Protein AF-A0A915LZB9-F1 (afdb_monomer_lite)

pLDDT: mean 80.66, std 12.96, range [41.62, 96.0]

Secondary structure (DSSP, 8-state):
-HHHHHHHHHHHHHHHHHHHHHHHHHHT-S-TT--EEETTEEEEEEP-SSS-SSEEEETTT--EEEGGGGGG--SPPHHHHHTSTT-----SPPPPPPGGGGTTB-TTT--B--SSS-GGG--EE-TTT--EE-TTT-----

Radius of gyration: 20.96 Å; chains: 1; bounding box: 44×41×62 Å

Organism: Meloidogyne javanica (NCBI:txid6303)

InterPro domains:
  IPR046349 C1-like domain superfamily [SSF57889] (35-78)
  IPR051366 Differentially Expressed in FDCP 8 Homolog [PTHR12326] (58-140)

Foldseek 3Di:
DVVVVVVVVVVVVVVVVVVVVVVVCQLVPPPVPDQDADLNFGWDWRPDPDPQHTWTAGSQQRDIDGPVCRNVFPDHRPNVLCPDPPDDQQPAFDDADDCVVLVCAAPTNRDHADCDPPQQRHWDADRRPNGTHGCVVDVPPD

Structure (mmCIF, N/CA/C/O backbone):
data_AF-A0A915LZB9-F1
#
_entry.id   AF-A0A915LZB9-F1
#
loop_
_atom_site.group_PDB
_atom_site.id
_atom_site.type_symbol
_atom_site.label_atom_id
_atom_site.label_alt_id
_atom_site.label_comp_id
_atom_site.label_asym_id
_atom_site.label_entity_id
_atom_site.label_seq_id
_atom_site.pdbx_PDB_ins_code
_atom_site.Cartn_x
_atom_site.Cartn_y
_atom_site.Cartn_z
_atom_site.occupancy
_atom_site.B_iso_or_equiv
_atom_site.auth_seq_id
_atom_site.auth_comp_id
_atom_site.auth_asym_id
_atom_site.auth_atom_id
_atom_site.pdbx_PDB_model_num
ATOM 1 N N . MET A 1 1 ? -13.477 22.339 46.405 1.00 58.28 1 MET A N 1
ATOM 2 C CA . MET A 1 1 ? -12.585 21.802 45.354 1.00 58.28 1 MET A CA 1
ATOM 3 C C . MET A 1 1 ? -13.035 20.407 44.913 1.00 58.28 1 MET A C 1
ATOM 5 O O . MET A 1 1 ? -13.318 20.239 43.734 1.00 58.28 1 MET A O 1
ATOM 9 N N . GLU A 1 2 ? -13.253 19.466 45.841 1.00 69.06 2 GLU A N 1
ATOM 10 C CA . GLU A 1 2 ? -13.642 18.065 45.554 1.00 69.06 2 GLU A CA 1
ATOM 11 C C . GLU A 1 2 ? -14.916 17.878 44.703 1.00 69.06 2 GLU A C 1
ATOM 13 O O . GLU A 1 2 ? -14.909 17.147 43.716 1.00 69.06 2 GLU A O 1
ATOM 18 N N . LYS A 1 3 ? -16.008 18.596 45.018 1.00 73.69 3 LYS A N 1
ATOM 19 C CA . LYS A 1 3 ? -17.279 18.494 44.267 1.00 73.69 3 LYS A CA 1
ATOM 20 C C . LYS A 1 3 ? -17.148 18.903 42.794 1.00 73.69 3 LYS A C 1
ATOM 22 O O . LYS A 1 3 ? -17.746 18.271 41.932 1.00 73.69 3 LYS A O 1
ATOM 27 N N . ARG A 1 4 ? -16.337 19.929 42.506 1.00 80.75 4 ARG A N 1
ATOM 28 C CA . ARG A 1 4 ? -16.092 20.418 41.139 1.00 80.75 4 ARG A CA 1
ATOM 29 C C . ARG A 1 4 ? -15.269 19.408 40.334 1.00 80.75 4 ARG A C 1
ATOM 31 O O . ARG A 1 4 ? -15.579 19.152 39.179 1.00 80.75 4 ARG A O 1
ATOM 38 N N . ARG A 1 5 ? -14.274 18.781 40.969 1.00 82.62 5 ARG A N 1
ATOM 39 C CA . ARG A 1 5 ? -13.464 17.711 40.368 1.00 82.62 5 ARG A CA 1
ATOM 40 C C . ARG A 1 5 ? -14.314 16.488 40.007 1.00 82.62 5 ARG A C 1
ATOM 42 O O . ARG A 1 5 ? -14.186 15.976 38.903 1.00 82.62 5 AR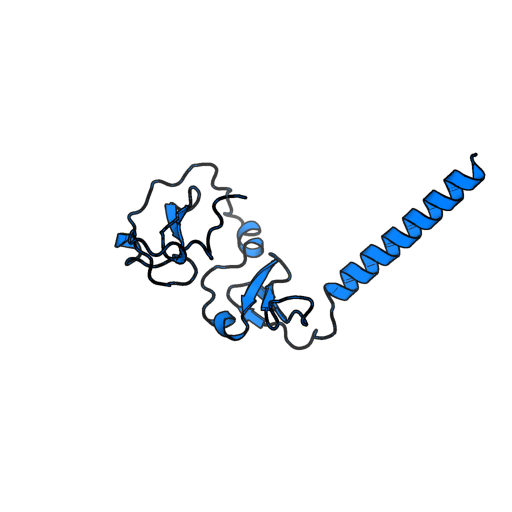G A O 1
ATOM 49 N N . SER A 1 6 ? -15.209 16.069 40.903 1.00 86.56 6 SER A N 1
ATOM 50 C CA . SER A 1 6 ? -16.113 14.935 40.664 1.00 86.56 6 SER A CA 1
ATOM 51 C C . SER A 1 6 ? -17.092 15.193 39.505 1.00 86.56 6 SER A C 1
ATOM 53 O O . SER A 1 6 ? -17.249 14.346 38.631 1.00 86.56 6 SER A O 1
ATOM 55 N N . GLN A 1 7 ? -17.662 16.402 39.418 1.00 91.31 7 GLN A N 1
ATOM 56 C CA . GLN A 1 7 ? -18.541 16.794 38.305 1.00 91.31 7 GLN A CA 1
ATOM 57 C C . GLN A 1 7 ? -17.826 16.802 36.947 1.00 91.31 7 GLN A C 1
ATOM 59 O O . GLN A 1 7 ? -18.377 16.321 35.960 1.00 91.31 7 GLN A O 1
ATOM 64 N N . VAL A 1 8 ? -16.591 17.312 36.893 1.00 90.75 8 VAL A N 1
ATOM 65 C CA . VAL A 1 8 ? -15.798 17.325 35.653 1.00 90.75 8 VAL A CA 1
ATOM 66 C C . VAL A 1 8 ? -15.436 15.905 35.217 1.00 90.75 8 VAL A C 1
ATOM 68 O O . VAL A 1 8 ? -15.538 15.594 34.035 1.00 90.75 8 VAL A O 1
ATOM 71 N N . LEU A 1 9 ? -15.065 15.026 36.154 1.00 93.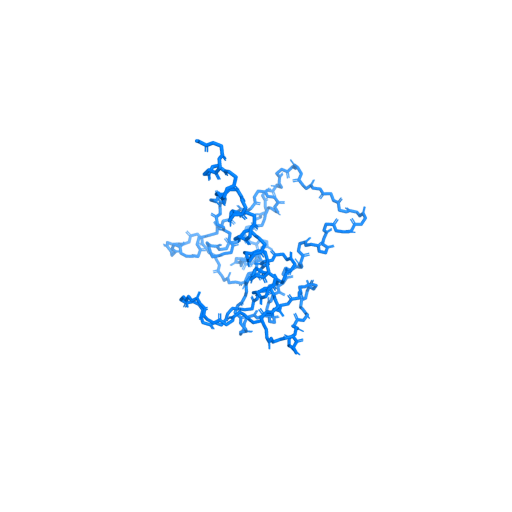62 9 LEU A N 1
ATOM 72 C CA . LEU A 1 9 ? -14.763 13.625 35.843 1.00 93.62 9 LEU A CA 1
ATOM 73 C C . LEU A 1 9 ? -15.990 12.878 35.312 1.00 93.62 9 LEU A C 1
ATOM 75 O O . LEU A 1 9 ? -15.870 12.160 34.324 1.00 93.62 9 LEU A O 1
ATOM 79 N N . ALA A 1 10 ? -17.165 13.088 35.910 1.00 92.75 10 ALA A N 1
ATOM 80 C CA . ALA A 1 10 ? -18.410 12.500 35.422 1.00 92.75 10 ALA A CA 1
ATOM 81 C C . ALA A 1 10 ? -18.726 12.953 33.988 1.00 92.75 10 ALA A C 1
ATOM 83 O O . ALA A 1 10 ? -18.992 12.116 33.127 1.00 92.75 10 ALA A O 1
ATOM 84 N N . LYS A 1 11 ? -18.601 14.259 33.704 1.00 93.38 11 LYS A N 1
ATOM 85 C CA . LYS A 1 11 ? -18.846 14.795 32.357 1.00 93.38 11 LYS A CA 1
ATOM 86 C C . LYS A 1 11 ? -17.820 14.307 31.332 1.00 93.38 11 LYS A C 1
ATOM 88 O O . LYS A 1 11 ? -18.160 14.102 30.174 1.00 93.38 11 LYS A O 1
ATOM 93 N N . LEU A 1 12 ? -16.574 14.088 31.752 1.00 94.81 12 LEU A N 1
ATOM 94 C CA . LEU A 1 12 ? -15.519 13.548 30.894 1.00 94.81 12 LEU A CA 1
ATOM 95 C C . LEU A 1 12 ? -15.792 12.084 30.527 1.00 94.81 12 LEU A C 1
ATOM 97 O O . LEU A 1 12 ? -15.606 11.712 29.375 1.00 94.81 12 LEU A O 1
ATOM 101 N N . VAL A 1 13 ? -16.267 11.269 31.475 1.00 96.00 13 VAL A N 1
ATOM 102 C CA . VAL A 1 13 ? -16.674 9.878 31.207 1.00 96.00 13 VAL A CA 1
ATOM 103 C C . VAL A 1 13 ? -17.874 9.826 30.261 1.00 96.00 13 VAL A C 1
ATOM 105 O O . VAL A 1 13 ? -17.842 9.065 29.300 1.00 96.00 13 VAL A O 1
ATOM 108 N N . GLU A 1 14 ? -18.887 10.664 30.490 1.00 95.12 14 GLU A N 1
ATOM 109 C CA . GLU A 1 14 ? -20.065 10.791 29.620 1.00 95.12 14 GLU A CA 1
ATOM 110 C C . GLU A 1 14 ? -19.664 11.158 28.184 1.00 95.12 14 GLU A C 1
ATOM 112 O O . GLU A 1 14 ? -19.968 10.417 27.254 1.00 95.12 14 GLU A O 1
ATOM 117 N N . LEU A 1 15 ? -18.874 12.223 28.010 1.00 92.00 15 LEU A N 1
ATOM 118 C CA . LEU A 1 15 ? -18.374 12.643 26.697 1.00 92.00 15 LEU A CA 1
ATOM 119 C C . LEU A 1 15 ? -17.519 11.563 26.025 1.00 92.00 15 LEU A C 1
ATOM 121 O O . LEU A 1 15 ? -17.519 11.448 24.804 1.00 92.00 15 LEU A O 1
ATOM 125 N N . LYS A 1 16 ? -16.779 10.762 26.799 1.00 92.25 16 LYS A N 1
ATOM 126 C CA . LYS A 1 16 ? -15.968 9.667 26.255 1.00 92.25 16 LYS A CA 1
ATOM 127 C C . LYS A 1 16 ? -16.844 8.525 25.737 1.00 92.25 16 LYS A C 1
ATOM 129 O O . LYS A 1 16 ? -16.549 7.987 24.680 1.00 92.25 16 LYS A O 1
ATOM 134 N N . LEU A 1 17 ? -17.928 8.195 26.440 1.00 90.38 17 LEU A N 1
ATOM 135 C CA . LEU A 1 17 ? -18.924 7.217 25.988 1.00 90.38 17 LEU A CA 1
ATOM 136 C C . LEU A 1 17 ? -19.673 7.712 24.739 1.00 90.38 17 LEU A C 1
ATOM 138 O O . LEU A 1 17 ? -19.835 6.961 23.780 1.00 90.38 17 LEU A O 1
ATOM 142 N N . GLU A 1 18 ? -20.068 8.985 24.704 1.00 90.06 18 GLU A N 1
ATOM 143 C CA . GLU A 1 18 ? -20.660 9.616 23.513 1.00 90.06 18 GLU A CA 1
ATOM 144 C C . GLU A 1 18 ? -19.694 9.593 22.318 1.00 90.06 18 GLU A C 1
ATOM 146 O O . GLU A 1 18 ? -20.093 9.345 21.182 1.00 90.06 18 GLU A O 1
ATOM 151 N N . LEU A 1 19 ? -18.398 9.798 22.560 1.00 82.00 19 LEU A N 1
ATOM 152 C CA . LEU A 1 19 ? -17.386 9.771 21.509 1.00 82.00 19 LEU A CA 1
ATOM 153 C C . LEU A 1 19 ? -17.161 8.354 20.963 1.00 82.00 19 LEU A C 1
ATOM 155 O O . LEU A 1 19 ? -17.053 8.200 19.749 1.00 82.00 19 LEU A O 1
ATOM 159 N N . GLU A 1 20 ? -17.140 7.325 21.817 1.00 77.81 20 GLU A N 1
ATOM 160 C CA . GLU A 1 20 ? -17.063 5.925 21.371 1.00 77.81 20 GLU A CA 1
ATOM 161 C C . GLU A 1 20 ? -18.323 5.507 20.594 1.00 77.81 20 GLU A C 1
ATOM 163 O O . GLU A 1 20 ? -18.206 4.962 19.501 1.00 77.81 20 GLU A O 1
ATOM 168 N N . THR A 1 21 ? -19.526 5.856 21.063 1.00 78.00 21 THR A N 1
ATOM 169 C CA . THR A 1 21 ? -20.782 5.541 20.346 1.00 78.00 21 THR A CA 1
ATOM 170 C C . THR A 1 21 ? -20.888 6.255 18.997 1.00 78.00 21 THR A C 1
ATOM 172 O O . THR A 1 21 ? -21.296 5.653 18.001 1.00 78.00 21 THR A O 1
ATOM 175 N N . HIS A 1 22 ? -20.467 7.521 18.906 1.00 71.81 22 HIS A N 1
ATOM 176 C CA . HIS A 1 22 ? -20.377 8.222 17.625 1.00 71.81 22 HIS A CA 1
ATOM 177 C C . HIS A 1 22 ? -19.293 7.639 16.718 1.00 71.81 22 HIS A C 1
ATOM 179 O O . HIS A 1 22 ? -19.488 7.587 15.505 1.00 71.81 22 HIS A O 1
ATOM 185 N N . ARG A 1 23 ? -18.168 7.178 17.270 1.00 67.69 23 ARG A N 1
ATOM 186 C CA . ARG A 1 23 ? -17.112 6.505 16.507 1.00 67.69 23 ARG A CA 1
ATOM 187 C C . ARG A 1 23 ? -17.601 5.176 15.936 1.00 67.69 23 ARG A C 1
ATOM 189 O O . ARG A 1 23 ? -17.378 4.925 14.757 1.00 67.69 23 ARG A O 1
ATOM 196 N N . GLU A 1 24 ? -18.314 4.379 16.725 1.00 61.47 24 GLU A N 1
ATOM 197 C CA . GLU A 1 24 ? -18.987 3.156 16.274 1.00 61.47 24 GLU A CA 1
ATOM 198 C C . GLU A 1 24 ? -20.042 3.467 15.204 1.00 61.47 24 GLU A C 1
ATOM 200 O O . GLU A 1 24 ? -20.051 2.839 14.152 1.00 61.47 24 GLU A O 1
ATOM 205 N N . SER A 1 25 ? -20.847 4.515 15.390 1.00 58.81 25 SER A N 1
ATOM 206 C CA . SER A 1 25 ? -21.848 4.956 14.403 1.00 58.81 25 SER A CA 1
ATOM 207 C C . SER A 1 25 ? -21.231 5.492 13.102 1.00 58.81 25 SER A C 1
ATOM 209 O O . SER A 1 25 ? -21.855 5.424 12.052 1.00 58.81 25 SER A O 1
ATOM 211 N N . LEU A 1 26 ? -20.005 6.025 13.137 1.00 54.66 26 LEU A N 1
ATOM 212 C CA . LEU A 1 26 ? -19.254 6.434 11.941 1.00 54.66 26 LEU A CA 1
ATOM 213 C C . LEU A 1 26 ? -18.604 5.246 11.220 1.00 54.66 26 LEU A C 1
ATOM 215 O O . LEU A 1 26 ? -18.403 5.308 10.009 1.00 54.66 26 LEU A O 1
ATOM 219 N N . ILE A 1 27 ? -18.269 4.178 11.948 1.00 53.91 27 ILE A N 1
ATOM 220 C CA . ILE A 1 27 ? -17.854 2.895 11.362 1.00 53.91 27 ILE A CA 1
ATOM 221 C C . ILE A 1 27 ? -19.070 2.205 10.720 1.00 53.91 27 ILE A C 1
ATOM 223 O O . ILE A 1 27 ? -18.945 1.599 9.661 1.00 53.91 27 ILE A O 1
ATOM 227 N N . ILE A 1 28 ? -20.249 2.363 11.325 1.00 50.62 28 ILE A N 1
ATOM 228 C CA . ILE A 1 28 ? -21.542 1.825 10.884 1.00 50.62 28 ILE A CA 1
ATOM 229 C C . ILE A 1 28 ? -22.386 2.952 10.259 1.00 50.62 28 ILE A C 1
ATOM 231 O O . ILE A 1 28 ? -23.567 3.118 10.556 1.00 50.62 28 ILE A O 1
ATOM 235 N N . GLY A 1 29 ? -21.777 3.797 9.426 1.00 46.84 29 GLY A N 1
ATOM 236 C CA . GLY A 1 29 ? -22.525 4.814 8.693 1.00 46.84 29 GLY A CA 1
ATOM 237 C C . GLY A 1 29 ? -23.438 4.151 7.662 1.00 46.84 29 GLY A C 1
ATOM 238 O O . GLY A 1 29 ? -22.944 3.807 6.602 1.00 46.84 29 GLY A O 1
ATOM 239 N N . ASP A 1 30 ? -24.710 3.943 8.021 1.00 44.12 30 ASP A N 1
ATOM 240 C CA . ASP A 1 30 ? -25.970 3.848 7.240 1.00 44.12 30 ASP A CA 1
ATOM 241 C C . ASP A 1 30 ? -26.020 3.116 5.871 1.00 44.12 30 ASP A C 1
ATOM 243 O O . ASP A 1 30 ? -27.065 3.079 5.234 1.00 44.12 30 ASP A O 1
ATOM 247 N N . ASP A 1 31 ? -24.942 2.479 5.412 1.00 49.62 31 ASP A N 1
ATOM 248 C CA . ASP A 1 31 ? -24.839 1.843 4.089 1.00 49.62 31 ASP A CA 1
ATOM 249 C C . ASP A 1 31 ? -24.315 0.401 4.203 1.00 49.62 31 ASP A C 1
ATOM 251 O O . ASP A 1 31 ? -23.553 -0.114 3.382 1.00 49.62 31 ASP A O 1
ATOM 255 N N . THR A 1 32 ? -24.758 -0.288 5.261 1.00 48.72 32 THR A N 1
ATOM 256 C CA . THR A 1 32 ? -24.485 -1.716 5.525 1.00 48.72 32 THR A CA 1
ATOM 257 C C . THR A 1 32 ? -24.897 -2.655 4.376 1.00 48.72 32 THR A C 1
ATOM 259 O O . THR A 1 32 ? -24.590 -3.845 4.418 1.00 48.72 32 THR A O 1
ATOM 262 N N . GLY A 1 33 ? -25.546 -2.144 3.324 1.00 55.03 33 GLY A N 1
ATOM 263 C CA . GLY A 1 33 ? -25.961 -2.908 2.153 1.00 55.03 33 GLY A CA 1
ATOM 264 C C . GLY A 1 33 ? -24.879 -3.167 1.097 1.00 55.03 33 GLY A C 1
ATOM 265 O O . GLY A 1 33 ? -25.066 -4.088 0.305 1.00 55.03 33 GLY A O 1
ATOM 266 N N . ASN A 1 34 ? -23.766 -2.420 1.046 1.00 71.88 34 ASN A N 1
ATOM 267 C CA . ASN A 1 34 ? -22.853 -2.487 -0.112 1.00 71.88 34 ASN A CA 1
ATOM 268 C C . ASN A 1 34 ? -21.368 -2.676 0.246 1.00 71.88 34 ASN A C 1
ATOM 270 O O . ASN A 1 34 ? -20.494 -1.961 -0.239 1.00 71.88 34 ASN A O 1
ATOM 274 N N . ILE A 1 35 ? -21.066 -3.665 1.096 1.00 84.69 35 ILE A N 1
ATOM 275 C CA . ILE A 1 35 ? -19.676 -4.054 1.385 1.00 84.69 35 ILE A CA 1
ATOM 276 C C . ILE A 1 35 ? -19.062 -4.712 0.142 1.00 84.69 35 ILE A C 1
ATOM 278 O O . ILE A 1 35 ? -19.423 -5.834 -0.226 1.00 84.69 35 ILE A O 1
ATOM 282 N N . LYS A 1 36 ? -18.077 -4.054 -0.477 1.00 87.50 36 LYS A N 1
ATOM 283 C CA . LYS A 1 36 ? -17.321 -4.618 -1.606 1.00 87.50 36 LYS A CA 1
ATOM 284 C C . LYS A 1 36 ? -16.128 -5.418 -1.093 1.00 87.50 36 LYS A C 1
ATOM 286 O O . LYS A 1 36 ? -15.236 -4.885 -0.430 1.00 87.50 36 LYS A O 1
ATOM 291 N N . ARG A 1 37 ? -16.088 -6.710 -1.429 1.00 90.12 37 ARG A N 1
ATOM 292 C CA . ARG A 1 37 ? -14.996 -7.621 -1.053 1.00 90.12 37 ARG A CA 1
ATOM 293 C C . ARG A 1 37 ? -13.999 -7.796 -2.188 1.00 90.12 37 ARG A C 1
ATOM 295 O O . ARG A 1 37 ? -14.264 -8.533 -3.133 1.00 90.12 37 ARG A O 1
ATOM 302 N N . ILE A 1 38 ? -12.836 -7.157 -2.083 1.00 87.88 38 ILE A N 1
ATOM 303 C CA . ILE A 1 38 ? -11.784 -7.203 -3.112 1.00 87.88 38 ILE A CA 1
ATOM 304 C C . ILE A 1 38 ? -10.437 -7.480 -2.447 1.00 87.88 38 ILE A C 1
ATOM 306 O O . ILE A 1 38 ? -10.056 -6.790 -1.510 1.00 87.88 38 ILE A O 1
ATOM 310 N N . LYS A 1 39 ? -9.708 -8.509 -2.910 1.00 86.62 39 LYS A N 1
ATOM 311 C CA . LYS A 1 39 ? -8.387 -8.916 -2.372 1.00 86.62 39 LYS A CA 1
ATOM 312 C C . LYS A 1 39 ? -8.348 -8.983 -0.829 1.00 86.62 39 LYS A C 1
ATOM 314 O O . LYS A 1 39 ? -7.381 -8.547 -0.204 1.00 86.62 39 LYS A O 1
ATOM 319 N N . TYR A 1 40 ? -9.397 -9.554 -0.230 1.00 90.88 40 TYR A N 1
ATOM 320 C CA . TYR A 1 40 ? -9.589 -9.700 1.224 1.00 90.88 40 TYR A CA 1
ATOM 321 C C . TYR A 1 40 ? -9.823 -8.395 2.002 1.00 90.88 40 TYR A C 1
ATOM 323 O O . TYR A 1 40 ? -9.843 -8.411 3.228 1.00 90.88 40 TYR A O 1
ATOM 331 N N . HIS A 1 41 ? -10.012 -7.271 1.314 1.00 90.25 41 HIS A N 1
ATOM 332 C CA . HIS A 1 41 ? -10.516 -6.044 1.922 1.00 90.25 41 HIS A CA 1
ATOM 333 C C . HIS A 1 41 ? -12.038 -6.066 1.983 1.00 90.25 41 HIS A C 1
ATOM 335 O O . HIS A 1 41 ? 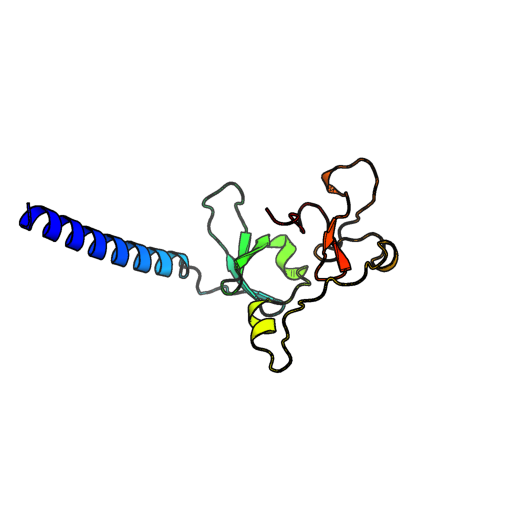-12.685 -6.629 1.100 1.00 90.25 41 HIS A O 1
ATOM 341 N N . GLU A 1 42 ? -12.589 -5.398 2.990 1.00 91.31 42 GLU A N 1
ATOM 342 C CA . GLU A 1 42 ? -14.018 -5.115 3.118 1.00 91.31 42 GLU A CA 1
ATOM 343 C C . GLU A 1 42 ? -14.209 -3.603 3.005 1.00 91.31 42 GLU A C 1
ATOM 345 O O . GLU A 1 42 ? -14.016 -2.869 3.976 1.00 91.31 42 GLU A O 1
ATOM 350 N N . PHE A 1 43 ? -14.477 -3.139 1.783 1.00 89.75 43 PHE A N 1
ATOM 351 C CA . PHE A 1 43 ? -14.614 -1.722 1.467 1.00 89.75 43 PHE A CA 1
ATOM 352 C C . PHE A 1 43 ? -16.030 -1.225 1.731 1.00 89.75 43 PHE A C 1
ATOM 354 O O . PHE A 1 43 ? -17.002 -1.893 1.373 1.00 89.75 43 PHE A O 1
ATOM 361 N N . VAL A 1 44 ? -16.106 -0.036 2.323 1.00 88.12 44 VAL A N 1
ATOM 362 C CA . VAL A 1 44 ? -17.337 0.732 2.494 1.00 88.12 44 VAL A CA 1
ATOM 363 C C . VAL A 1 44 ? -17.123 2.146 1.971 1.00 88.12 44 VAL A C 1
ATOM 365 O O . VAL A 1 44 ? -16.078 2.768 2.211 1.00 88.12 44 VAL A O 1
ATOM 368 N N . MET A 1 45 ? -18.140 2.660 1.287 1.00 83.69 45 MET A N 1
ATOM 369 C CA . MET A 1 45 ? -18.144 4.000 0.729 1.00 83.69 45 MET A CA 1
ATOM 370 C C . MET A 1 45 ? -18.213 5.027 1.861 1.00 83.69 45 MET A C 1
ATOM 372 O O . MET A 1 45 ? -19.170 5.058 2.634 1.00 83.69 45 MET A O 1
ATOM 376 N N . GLN A 1 46 ? -17.210 5.901 1.971 1.00 74.62 46 GLN A N 1
ATOM 377 C CA . GLN A 1 46 ? -17.284 7.011 2.920 1.00 74.62 46 GLN A CA 1
ATOM 378 C C . GLN A 1 46 ? -17.990 8.210 2.285 1.00 74.62 46 GLN A C 1
ATOM 380 O O . GLN A 1 46 ? -17.485 8.817 1.340 1.00 74.62 46 GLN A O 1
ATOM 385 N N . SER A 1 47 ? -19.148 8.573 2.848 1.00 60.72 47 SER A N 1
ATOM 386 C CA . SER A 1 47 ? -19.870 9.801 2.502 1.00 60.72 47 SER A CA 1
ATOM 387 C C . SER A 1 47 ? -19.013 11.044 2.782 1.00 60.72 47 SER A C 1
ATOM 389 O O . SER A 1 47 ? -18.309 11.139 3.792 1.00 60.72 47 SER A O 1
ATOM 391 N N . ALA A 1 48 ? -19.060 11.991 1.846 1.00 56.44 48 ALA A N 1
ATOM 392 C CA . ALA A 1 48 ? -18.154 13.121 1.714 1.00 56.44 48 ALA A CA 1
ATOM 393 C C . ALA A 1 48 ? -18.102 14.030 2.959 1.00 56.44 48 ALA A C 1
ATOM 395 O O . ALA A 1 48 ? -18.900 14.950 3.129 1.00 56.44 48 ALA A O 1
ATOM 396 N N . ARG A 1 49 ? -17.078 13.846 3.797 1.00 49.00 49 ARG A N 1
ATOM 397 C CA . ARG A 1 49 ? -16.559 14.899 4.683 1.00 49.00 49 ARG A CA 1
ATOM 398 C C . ARG A 1 49 ? -15.113 15.201 4.288 1.00 49.00 49 ARG A C 1
ATOM 400 O O . ARG A 1 49 ? -14.178 14.719 4.917 1.00 49.00 49 ARG A O 1
ATOM 407 N N . GLY A 1 50 ? -14.930 15.961 3.205 1.00 53.88 50 GLY A N 1
ATOM 408 C CA . GLY A 1 50 ? -13.616 16.422 2.735 1.00 53.88 50 GLY A CA 1
ATOM 409 C C . GLY A 1 50 ? -13.489 16.535 1.212 1.00 53.88 50 GLY A C 1
ATOM 410 O O . GLY A 1 50 ? -14.441 16.300 0.475 1.00 53.88 50 GLY A O 1
ATOM 411 N N . THR A 1 51 ? -12.289 16.885 0.741 1.00 51.59 51 THR A N 1
ATOM 412 C CA . THR A 1 51 ? -11.957 17.147 -0.676 1.00 51.59 51 THR A CA 1
ATOM 413 C C . THR A 1 51 ? -12.053 15.912 -1.587 1.00 51.59 51 THR A C 1
ATOM 415 O O . THR A 1 51 ? -12.088 16.055 -2.804 1.00 51.59 51 THR A O 1
ATOM 418 N N . ASN A 1 52 ? -12.112 14.702 -1.019 1.00 53.56 52 ASN A N 1
ATOM 419 C CA . ASN A 1 52 ? -12.248 13.449 -1.763 1.00 53.56 52 ASN A CA 1
ATOM 420 C C . ASN A 1 52 ? -13.657 12.883 -1.595 1.00 53.56 52 ASN A C 1
ATOM 422 O O . ASN A 1 52 ? -13.976 12.243 -0.598 1.00 53.56 52 ASN A O 1
ATOM 426 N N . VAL A 1 53 ? -14.492 13.151 -2.594 1.00 56.56 53 VAL A N 1
ATOM 427 C CA . VAL A 1 53 ? -15.949 12.987 -2.526 1.00 56.56 53 VAL A CA 1
ATOM 428 C C . VAL A 1 53 ? -16.400 11.515 -2.644 1.00 56.56 53 VAL A C 1
ATOM 430 O O . VAL A 1 53 ? -17.533 11.214 -2.29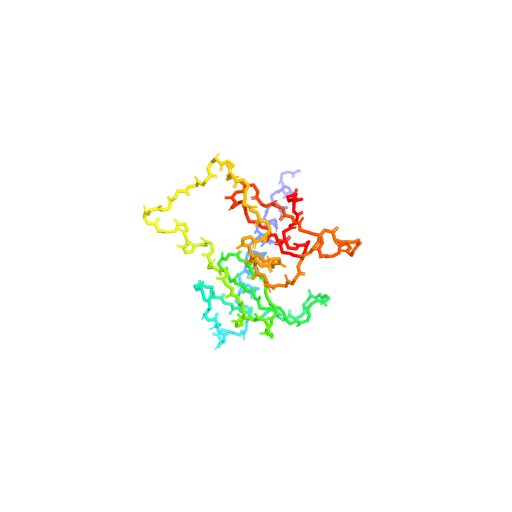9 1.00 56.56 53 VAL A O 1
ATOM 433 N N . TYR A 1 54 ? -15.531 10.582 -3.066 1.00 59.84 54 TYR A N 1
ATOM 434 C CA . TYR A 1 54 ? -15.912 9.185 -3.362 1.00 59.84 54 TYR A CA 1
ATOM 435 C C . TYR A 1 54 ? -14.770 8.182 -3.103 1.00 59.84 54 TYR A C 1
ATOM 437 O O . TYR A 1 54 ? -14.236 7.568 -4.035 1.00 59.84 54 TYR A O 1
ATOM 445 N N . CYS A 1 55 ? -14.340 8.054 -1.845 1.00 77.06 55 CYS A N 1
ATOM 446 C CA . CYS A 1 55 ? -13.342 7.060 -1.446 1.00 77.06 55 CYS A CA 1
ATOM 447 C C . CYS A 1 55 ? -13.990 5.883 -0.712 1.00 77.06 55 CYS A C 1
ATOM 449 O O . CYS A 1 55 ? -14.605 6.049 0.339 1.00 77.06 55 CYS A O 1
ATOM 451 N N . GLU A 1 56 ? -13.758 4.697 -1.253 1.00 84.62 56 GLU A N 1
ATOM 452 C CA . GLU A 1 56 ? -13.986 3.405 -0.626 1.00 84.62 56 GLU A CA 1
ATOM 453 C C . GLU A 1 56 ? -12.865 3.155 0.387 1.00 84.62 56 GLU A C 1
ATOM 455 O O . GLU A 1 56 ? -11.677 3.341 0.090 1.00 84.62 56 GLU A O 1
ATOM 460 N N . VAL A 1 57 ? -13.228 2.762 1.606 1.00 87.38 57 VAL A N 1
ATOM 461 C CA . VAL A 1 57 ? -12.271 2.534 2.693 1.00 87.38 57 VAL A CA 1
ATOM 462 C C . VAL A 1 57 ? -12.447 1.135 3.250 1.00 87.38 57 VAL A C 1
ATOM 464 O O . VAL A 1 57 ? -13.545 0.743 3.629 1.00 87.38 57 VAL A O 1
ATOM 467 N N . CYS A 1 58 ? -11.351 0.380 3.310 1.00 89.12 58 CYS A N 1
ATOM 468 C CA . CYS A 1 58 ? -11.335 -0.922 3.958 1.00 89.12 58 CYS A CA 1
ATOM 469 C C . CYS A 1 58 ? -11.512 -0.745 5.469 1.00 89.12 58 CYS A C 1
ATOM 471 O O . CYS A 1 58 ? -10.680 -0.099 6.112 1.00 89.12 58 CYS A O 1
ATOM 473 N N . LEU A 1 59 ? -12.554 -1.350 6.044 1.00 87.44 59 LEU A N 1
ATOM 474 C CA . LEU A 1 59 ? -12.868 -1.231 7.474 1.00 87.44 59 LEU A CA 1
ATOM 475 C C . LEU A 1 59 ? -11.804 -1.855 8.385 1.00 87.44 59 LEU A C 1
ATOM 477 O O . LEU A 1 59 ? -11.667 -1.458 9.539 1.00 87.44 59 LEU A O 1
ATOM 481 N N . ILE A 1 60 ? -11.042 -2.821 7.870 1.00 87.56 60 ILE A N 1
ATOM 482 C CA . ILE A 1 60 ? -10.116 -3.614 8.682 1.00 87.56 60 ILE A CA 1
ATOM 483 C C . ILE A 1 60 ? -8.717 -2.987 8.717 1.00 87.56 60 ILE A C 1
ATOM 485 O O . ILE A 1 60 ? -8.114 -2.887 9.781 1.00 87.56 60 ILE A O 1
ATOM 489 N N . CYS A 1 61 ? -8.178 -2.570 7.564 1.00 85.88 61 CYS A N 1
ATOM 490 C CA . CYS A 1 61 ? -6.811 -2.035 7.472 1.00 85.88 61 CYS A CA 1
ATOM 491 C C . CYS A 1 61 ? -6.739 -0.548 7.092 1.00 85.88 61 CYS A C 1
ATOM 493 O O . CYS A 1 61 ? -5.642 -0.021 6.917 1.00 85.88 61 CYS A O 1
ATOM 495 N N . GLY A 1 62 ? -7.880 0.124 6.903 1.00 84.81 62 GLY A N 1
ATOM 496 C CA . GLY A 1 62 ? -7.949 1.554 6.584 1.00 84.81 62 GLY A CA 1
ATOM 497 C C . GLY A 1 62 ? -7.452 1.935 5.186 1.00 84.81 62 GLY A C 1
ATOM 498 O O . GLY A 1 62 ? -7.279 3.121 4.905 1.00 84.81 62 GLY A O 1
ATOM 499 N N . PHE A 1 63 ? -7.203 0.958 4.308 1.00 85.19 63 PHE A N 1
ATOM 500 C CA . PHE A 1 63 ? -6.761 1.208 2.936 1.00 85.19 63 PHE A CA 1
ATOM 501 C C . PHE A 1 63 ? -7.845 1.958 2.154 1.00 85.19 63 PHE A C 1
ATOM 503 O O . PHE A 1 63 ? -9.015 1.587 2.219 1.00 85.19 63 PHE A O 1
ATOM 510 N N . ARG A 1 64 ? -7.457 3.017 1.435 1.00 85.38 64 ARG A N 1
ATOM 511 C CA . ARG A 1 64 ? -8.378 3.918 0.730 1.00 85.38 64 ARG A CA 1
ATOM 512 C C . ARG A 1 64 ? -8.180 3.810 -0.771 1.00 85.38 64 ARG A C 1
ATOM 514 O O . ARG A 1 64 ? -7.051 3.882 -1.251 1.00 85.38 64 ARG 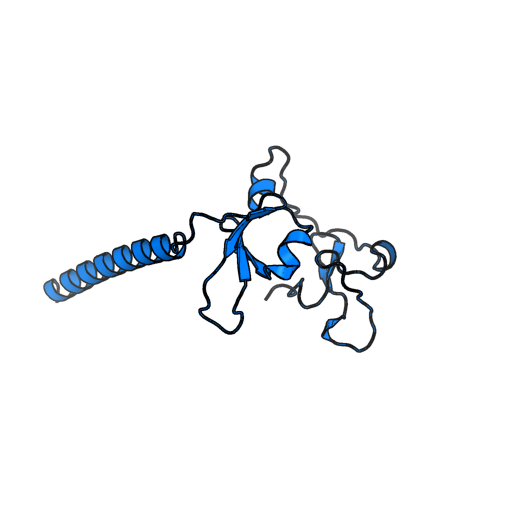A O 1
ATOM 521 N N . VAL A 1 65 ? -9.277 3.714 -1.503 1.00 83.12 65 VAL A N 1
ATOM 522 C CA . VAL A 1 65 ? -9.281 3.659 -2.964 1.00 83.12 65 VAL A CA 1
ATOM 523 C C . VAL A 1 65 ? -10.481 4.430 -3.497 1.00 83.12 65 VAL A C 1
ATOM 525 O O . VAL A 1 65 ? -11.493 4.569 -2.822 1.00 83.12 65 VAL A O 1
ATOM 528 N N . HIS A 1 66 ? -10.375 5.000 -4.692 1.00 83.25 66 HIS A N 1
ATOM 529 C CA . HIS A 1 66 ? -11.555 5.554 -5.352 1.00 83.25 66 HIS A CA 1
ATOM 530 C C . HIS A 1 66 ? -12.463 4.418 -5.812 1.00 83.25 66 HIS A C 1
ATOM 532 O O . HIS A 1 66 ? -11.958 3.392 -6.265 1.00 83.25 66 HIS A O 1
ATOM 538 N N . ASP A 1 67 ? -13.773 4.643 -5.813 1.00 82.50 67 ASP A N 1
ATOM 539 C CA . ASP A 1 67 ? -14.746 3.681 -6.346 1.00 82.50 67 ASP A CA 1
ATOM 540 C C . ASP A 1 67 ? -14.360 3.183 -7.758 1.00 82.50 67 ASP A C 1
ATOM 542 O O . ASP A 1 67 ? -14.255 1.988 -8.007 1.00 82.50 67 ASP A O 1
ATOM 546 N N . LYS A 1 68 ? -13.951 4.096 -8.652 1.00 83.69 68 LYS A N 1
ATOM 547 C CA . LYS A 1 68 ? -13.497 3.768 -10.022 1.00 83.69 68 LYS A CA 1
ATOM 548 C C . LYS A 1 68 ? -12.223 2.916 -10.110 1.00 83.69 68 LYS A C 1
ATOM 550 O O . LYS A 1 68 ? -11.937 2.359 -11.165 1.00 83.69 68 LYS A O 1
ATOM 555 N N . CYS A 1 69 ? -11.407 2.889 -9.059 1.00 84.44 69 CYS A N 1
ATOM 556 C CA . CYS A 1 69 ? -10.119 2.192 -9.042 1.00 84.44 69 CYS A CA 1
ATOM 557 C C . CYS A 1 69 ? -10.158 0.916 -8.192 1.00 84.44 69 CYS A C 1
ATOM 559 O O . CYS A 1 69 ? -9.140 0.231 -8.101 1.00 84.44 69 CYS A O 1
ATOM 561 N N . ILE A 1 70 ? -11.297 0.599 -7.568 1.00 86.31 70 ILE A N 1
ATOM 562 C CA . ILE A 1 70 ? -11.410 -0.493 -6.600 1.00 86.31 70 ILE A CA 1
ATOM 563 C C . ILE A 1 70 ? -11.070 -1.855 -7.227 1.00 86.31 70 ILE A C 1
ATOM 565 O O . ILE A 1 70 ? -10.341 -2.644 -6.630 1.00 86.31 70 ILE A O 1
ATOM 569 N N . ASP A 1 71 ? -11.469 -2.085 -8.479 1.00 87.38 71 ASP A N 1
ATOM 570 C CA . ASP A 1 71 ? -11.189 -3.330 -9.207 1.00 87.38 71 ASP A CA 1
ATOM 571 C C . ASP A 1 71 ? -9.716 -3.481 -9.619 1.00 87.38 71 ASP A C 1
ATOM 573 O O . ASP A 1 71 ? -9.258 -4.575 -9.949 1.00 87.38 71 ASP A O 1
ATOM 577 N N . GLN A 1 72 ? -8.945 -2.390 -9.592 1.00 85.81 72 GLN A N 1
ATOM 578 C CA . GLN A 1 72 ? -7.523 -2.399 -9.945 1.00 85.81 72 GLN A CA 1
ATOM 579 C C . GLN A 1 72 ? -6.620 -2.687 -8.740 1.00 85.81 72 GLN A C 1
ATOM 581 O O . GLN A 1 72 ? -5.406 -2.820 -8.909 1.00 85.81 72 GLN A O 1
ATOM 586 N N . VAL A 1 73 ? -7.187 -2.814 -7.535 1.00 86.00 73 VAL A N 1
ATOM 587 C CA . VAL A 1 73 ? -6.436 -3.095 -6.307 1.00 86.00 73 VAL A CA 1
ATOM 588 C C . VAL A 1 73 ? -5.712 -4.436 -6.428 1.00 86.00 73 VAL A C 1
ATOM 590 O O . VAL A 1 73 ? -6.324 -5.499 -6.551 1.00 86.00 73 VAL A O 1
ATOM 593 N N . GLN A 1 74 ? -4.381 -4.391 -6.364 1.00 83.44 74 GLN A N 1
ATOM 594 C CA . GLN A 1 74 ? -3.536 -5.590 -6.384 1.00 83.44 74 GLN A CA 1
ATOM 595 C C . GLN A 1 74 ? -3.175 -6.068 -4.975 1.00 83.44 74 GLN A C 1
ATOM 597 O O . GLN A 1 74 ? -3.064 -7.273 -4.733 1.00 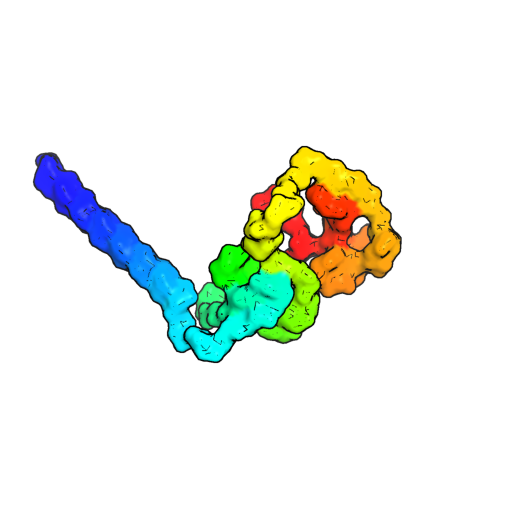83.44 74 GLN A O 1
ATOM 602 N N . ARG A 1 75 ? -3.025 -5.136 -4.031 1.00 85.44 75 ARG A N 1
ATOM 603 C CA . ARG A 1 75 ? -2.584 -5.412 -2.666 1.00 85.44 75 ARG A CA 1
ATOM 604 C C . ARG A 1 75 ? -3.656 -6.126 -1.847 1.00 85.44 75 ARG A C 1
ATOM 606 O O . ARG A 1 75 ? -4.797 -5.679 -1.760 1.00 85.44 75 ARG A O 1
ATOM 613 N N . GLN A 1 76 ? -3.260 -7.209 -1.181 1.00 89.12 76 GLN A N 1
ATOM 614 C CA . GLN A 1 76 ? -4.110 -7.914 -0.220 1.00 89.12 76 GLN A CA 1
ATOM 615 C C . GLN A 1 76 ? -4.271 -7.119 1.081 1.00 89.12 76 GLN A C 1
ATOM 617 O O . GLN A 1 76 ? -3.371 -6.372 1.472 1.00 89.12 76 GLN A O 1
ATOM 622 N N . CYS A 1 77 ? -5.393 -7.309 1.776 1.00 89.75 77 CYS A N 1
ATOM 623 C CA . CYS A 1 77 ? -5.586 -6.721 3.098 1.00 89.75 77 CYS A CA 1
ATOM 624 C C . CYS A 1 77 ? -4.486 -7.170 4.067 1.00 89.75 77 CYS A C 1
ATOM 626 O O . CYS A 1 77 ? -4.255 -8.365 4.264 1.00 89.75 77 CYS A O 1
ATOM 628 N N . VAL A 1 78 ? -3.811 -6.193 4.681 1.00 87.69 78 VAL A N 1
ATOM 629 C CA . VAL A 1 78 ? -2.713 -6.439 5.629 1.00 87.69 78 VAL A CA 1
ATOM 630 C C . VAL A 1 78 ? -3.206 -7.252 6.821 1.00 87.69 78 VAL A C 1
ATOM 632 O O . VAL A 1 78 ? -2.518 -8.164 7.268 1.00 87.69 78 VAL A O 1
ATOM 635 N N . SER A 1 79 ? -4.425 -6.986 7.287 1.00 87.19 79 SER A N 1
ATOM 636 C CA . SER A 1 79 ? -5.014 -7.709 8.410 1.00 87.19 79 SER A CA 1
ATOM 637 C C . SER A 1 79 ? -5.111 -9.206 8.117 1.00 87.19 79 SER A C 1
ATOM 639 O O . SER A 1 79 ? -4.722 -10.014 8.948 1.00 87.19 79 SER A O 1
ATOM 641 N N . THR A 1 80 ? -5.503 -9.596 6.900 1.00 86.94 80 THR A N 1
ATOM 642 C CA . THR A 1 80 ? -5.528 -11.008 6.488 1.00 86.94 80 THR A CA 1
ATOM 643 C C . THR A 1 80 ? -4.135 -11.631 6.438 1.00 86.94 80 THR A C 1
ATOM 645 O O . THR A 1 80 ? -3.998 -12.818 6.716 1.00 86.94 80 THR A O 1
ATOM 648 N N . GLN A 1 81 ? -3.099 -10.864 6.087 1.00 85.38 81 GLN A N 1
ATOM 649 C CA . GLN A 1 81 ? -1.724 -11.372 6.065 1.00 85.38 81 GLN A CA 1
ATOM 650 C C . GLN A 1 81 ? -1.214 -11.690 7.471 1.00 85.38 81 GLN A C 1
ATOM 652 O O . GLN A 1 81 ? -0.594 -12.731 7.646 1.00 85.38 81 GLN A O 1
ATOM 657 N N . ILE A 1 82 ? -1.526 -10.847 8.459 1.00 86.94 82 ILE A N 1
ATOM 658 C CA . ILE A 1 82 ? -1.077 -11.016 9.851 1.00 86.94 82 ILE A CA 1
ATOM 659 C C . ILE A 1 82 ? -1.674 -12.274 10.499 1.00 86.94 82 ILE A C 1
ATOM 661 O O . ILE A 1 82 ? -1.021 -12.909 11.321 1.00 86.94 82 ILE A O 1
ATOM 665 N N . TYR A 1 83 ? -2.897 -12.663 10.125 1.00 85.62 83 TYR A N 1
ATOM 666 C CA . TYR A 1 83 ? -3.546 -13.866 10.663 1.00 85.62 83 TYR A CA 1
ATOM 667 C C . TYR A 1 83 ? -3.048 -15.182 10.052 1.00 85.62 83 TYR A C 1
ATOM 669 O O . TYR A 1 83 ? -3.478 -16.250 10.493 1.00 85.62 83 TYR A O 1
ATOM 677 N N . LYS A 1 84 ? -2.178 -15.150 9.035 1.00 86.88 84 LYS A N 1
ATOM 678 C CA . LYS A 1 84 ? -1.634 -16.387 8.469 1.00 86.88 84 LYS A CA 1
ATOM 679 C C . LYS A 1 84 ? -0.652 -17.032 9.447 1.00 86.88 84 LYS A C 1
ATOM 681 O O . LYS A 1 84 ? 0.143 -16.351 10.085 1.00 86.88 84 LYS A O 1
ATOM 686 N N . THR A 1 85 ? -0.681 -18.358 9.542 1.00 87.25 85 THR A N 1
ATOM 687 C CA . THR A 1 85 ? 0.182 -19.123 10.461 1.00 87.25 85 THR A CA 1
ATOM 688 C C . THR A 1 85 ? 1.669 -19.021 10.124 1.00 87.25 85 THR A C 1
ATOM 690 O O . THR A 1 85 ? 2.507 -19.230 10.991 1.00 87.25 85 THR A O 1
ATOM 693 N N . ASP A 1 86 ? 1.992 -18.725 8.867 1.00 87.69 86 ASP A N 1
ATOM 694 C CA . ASP A 1 86 ? 3.343 -18.528 8.337 1.00 87.69 86 ASP A CA 1
ATOM 695 C C . ASP A 1 86 ? 3.759 -17.048 8.293 1.00 87.69 86 ASP A C 1
ATOM 697 O O . ASP A 1 86 ? 4.822 -16.716 7.763 1.00 87.69 86 ASP A O 1
ATOM 701 N N . PHE A 1 87 ? 2.943 -16.142 8.842 1.00 86.06 87 PHE A N 1
ATOM 702 C CA . PHE A 1 87 ? 3.282 -14.729 8.878 1.00 86.06 87 PHE A CA 1
ATOM 703 C C . PHE A 1 87 ? 4.519 -14.493 9.745 1.00 86.06 87 PHE A C 1
ATOM 705 O O . PHE A 1 87 ? 4.569 -14.853 10.922 1.00 86.06 87 PHE A O 1
ATOM 712 N N . SER A 1 88 ? 5.506 -13.817 9.169 1.00 85.31 88 SER A N 1
ATOM 713 C CA . SER A 1 88 ? 6.650 -13.290 9.897 1.00 85.31 88 SER A CA 1
ATOM 714 C C . SER A 1 88 ? 6.853 -11.825 9.535 1.00 85.31 88 SER A C 1
ATOM 716 O O . SER A 1 88 ? 6.648 -11.407 8.394 1.00 85.31 88 SER A O 1
ATOM 718 N N . LEU A 1 89 ? 7.227 -11.025 10.532 1.00 82.25 89 LEU A N 1
ATOM 719 C CA . LEU A 1 89 ? 7.624 -9.645 10.292 1.00 82.25 89 LEU A CA 1
ATOM 720 C C . LEU A 1 89 ? 8.962 -9.651 9.554 1.00 82.25 89 LEU A C 1
ATOM 722 O O . LEU A 1 89 ? 9.926 -10.260 10.021 1.00 82.25 89 LEU A O 1
ATOM 726 N N . SER A 1 90 ? 9.031 -8.942 8.428 1.00 78.50 90 SER A N 1
ATOM 727 C CA . SER A 1 90 ? 10.310 -8.697 7.770 1.00 78.50 90 SER A CA 1
ATOM 728 C C . SER A 1 90 ? 11.103 -7.690 8.598 1.00 78.50 90 SER A C 1
ATOM 730 O O . SER A 1 90 ? 10.816 -6.495 8.592 1.00 78.50 90 SER A O 1
ATOM 732 N N . LEU A 1 91 ? 12.071 -8.196 9.361 1.00 82.94 91 LEU A N 1
ATOM 733 C CA . LEU A 1 91 ? 12.997 -7.387 10.160 1.00 82.94 91 LEU A CA 1
ATOM 734 C C . LEU A 1 91 ? 14.290 -7.064 9.401 1.00 82.94 91 LEU A C 1
ATOM 736 O O . LEU A 1 91 ? 15.136 -6.330 9.907 1.00 82.94 91 LEU A O 1
ATOM 740 N N . GLN A 1 92 ? 14.459 -7.632 8.207 1.00 81.88 92 GLN A N 1
ATOM 741 C CA . GLN A 1 92 ? 15.610 -7.394 7.349 1.00 81.88 92 GLN A CA 1
ATOM 742 C C . GLN A 1 92 ? 15.213 -6.474 6.201 1.00 81.88 92 GLN A C 1
ATOM 744 O O . GLN A 1 92 ? 14.159 -6.647 5.591 1.00 81.88 92 GLN A O 1
ATOM 749 N N . ILE A 1 93 ? 16.080 -5.506 5.906 1.00 79.56 93 ILE A N 1
ATOM 750 C CA . ILE A 1 93 ? 15.949 -4.668 4.716 1.00 79.56 93 ILE A CA 1
ATOM 751 C C . ILE A 1 93 ? 16.086 -5.583 3.495 1.00 79.56 93 ILE A C 1
ATOM 753 O O . ILE A 1 93 ? 17.045 -6.353 3.392 1.00 79.56 93 ILE A O 1
ATOM 757 N N . CYS A 1 94 ? 15.108 -5.533 2.596 1.00 78.00 94 CYS A N 1
ATOM 758 C CA . CYS A 1 94 ? 15.127 -6.313 1.370 1.00 78.00 94 CYS A CA 1
ATOM 759 C C . CYS A 1 94 ? 16.234 -5.807 0.435 1.00 78.00 94 CYS A C 1
ATOM 761 O O . CYS A 1 94 ? 16.392 -4.595 0.279 1.00 78.00 94 CYS A O 1
ATOM 763 N N . PRO A 1 95 ? 16.974 -6.712 -0.234 1.00 76.56 95 PRO A N 1
ATOM 764 C CA . PRO A 1 95 ? 17.930 -6.308 -1.254 1.00 76.56 95 PRO A CA 1
ATOM 765 C C . PRO A 1 95 ? 17.209 -5.574 -2.389 1.00 76.56 95 PRO A C 1
ATOM 767 O O . PRO A 1 95 ? 16.093 -5.936 -2.770 1.00 76.56 95 PRO A O 1
ATOM 770 N N . GLU A 1 96 ? 17.852 -4.538 -2.923 1.00 77.19 96 GLU A N 1
ATOM 771 C CA . GLU A 1 96 ? 17.262 -3.703 -3.965 1.00 77.19 96 GLU A CA 1
ATOM 772 C C . GLU A 1 96 ? 16.968 -4.532 -5.220 1.00 77.19 96 GLU A C 1
ATOM 774 O O . GLU A 1 96 ? 17.839 -5.228 -5.751 1.00 77.19 96 GLU A O 1
ATOM 779 N N . ASN A 1 97 ? 15.736 -4.451 -5.720 1.00 81.38 97 ASN A N 1
ATOM 780 C CA . ASN A 1 97 ? 15.386 -5.004 -7.020 1.00 81.38 97 ASN A CA 1
ATOM 781 C C . ASN A 1 97 ? 15.509 -3.904 -8.077 1.00 81.38 97 ASN A C 1
ATOM 783 O O . ASN A 1 97 ? 15.334 -2.734 -7.765 1.00 81.38 97 ASN A O 1
ATOM 787 N N . SER A 1 98 ? 15.793 -4.237 -9.337 1.00 87.62 98 SER A N 1
ATOM 788 C CA . SER A 1 98 ? 15.925 -3.200 -10.369 1.00 87.62 98 SER A CA 1
ATOM 789 C C . SER A 1 98 ? 14.554 -2.676 -10.818 1.00 87.62 98 SER A C 1
ATOM 791 O O . SER A 1 98 ? 13.596 -3.442 -10.944 1.00 87.62 98 SER A O 1
ATOM 793 N N . LEU A 1 99 ? 14.451 -1.383 -11.155 1.00 89.94 99 LEU A N 1
ATOM 794 C CA . LEU A 1 99 ? 13.202 -0.816 -11.686 1.00 89.94 99 LEU A CA 1
ATOM 795 C C . LEU A 1 99 ? 12.772 -1.498 -12.998 1.00 89.94 99 LEU A C 1
ATOM 797 O O . LEU A 1 99 ? 11.578 -1.672 -13.262 1.00 89.94 99 LEU A O 1
ATOM 801 N N . ARG A 1 100 ? 13.751 -1.945 -13.796 1.00 90.56 100 ARG A N 1
ATOM 802 C CA . ARG A 1 100 ? 13.525 -2.720 -15.021 1.00 90.56 100 ARG A CA 1
ATOM 803 C C . ARG A 1 100 ? 12.773 -4.022 -14.730 1.00 90.56 100 ARG A C 1
ATOM 805 O O . ARG A 1 100 ? 11.920 -4.394 -15.528 1.00 90.56 100 ARG A O 1
ATOM 812 N N . ASN A 1 101 ? 13.017 -4.671 -13.591 1.00 90.94 101 ASN A N 1
ATOM 813 C CA . ASN A 1 101 ? 12.338 -5.920 -13.222 1.00 90.94 101 ASN A CA 1
ATOM 814 C C . ASN A 1 101 ? 10.832 -5.719 -12.973 1.00 90.94 101 ASN A C 1
ATOM 816 O O . ASN A 1 101 ? 10.069 -6.677 -13.020 1.00 90.94 101 ASN A O 1
ATOM 820 N N . GLN A 1 102 ? 10.394 -4.474 -12.761 1.00 91.00 102 GLN A N 1
ATOM 821 C CA . GLN A 1 102 ? 8.986 -4.096 -12.624 1.00 91.00 102 GLN A CA 1
ATOM 822 C C . GLN A 1 102 ? 8.429 -3.425 -13.887 1.00 91.00 102 GLN A C 1
ATOM 824 O O . GLN A 1 102 ? 7.389 -2.772 -13.834 1.00 91.00 102 GLN A O 1
ATOM 829 N N . ASN A 1 103 ? 9.127 -3.535 -15.023 1.00 93.75 103 ASN A N 1
ATOM 830 C CA . ASN A 1 103 ? 8.755 -2.902 -16.291 1.00 93.75 103 ASN A CA 1
ATOM 831 C C . ASN A 1 103 ? 8.523 -1.386 -16.176 1.00 93.75 103 ASN A C 1
ATOM 833 O O . ASN A 1 103 ? 7.637 -0.855 -16.842 1.00 93.75 103 ASN A O 1
ATOM 837 N N . PHE A 1 104 ? 9.301 -0.696 -15.330 1.00 93.06 104 PHE A N 1
ATOM 838 C CA . PHE A 1 104 ? 9.161 0.749 -15.097 1.00 93.06 104 PHE A CA 1
ATOM 839 C C . PHE A 1 104 ? 7.767 1.148 -14.595 1.00 93.06 104 PHE A C 1
ATOM 841 O O . PHE A 1 104 ? 7.245 2.210 -14.932 1.00 93.06 104 PHE A O 1
ATOM 848 N N . ARG A 1 105 ? 7.143 0.281 -13.789 1.00 92.38 105 ARG A N 1
ATOM 849 C CA . ARG A 1 105 ? 5.823 0.513 -13.201 1.00 92.38 105 ARG A CA 1
ATOM 850 C C . ARG A 1 105 ? 5.871 0.506 -11.683 1.00 92.38 105 ARG A C 1
ATOM 852 O O . ARG A 1 105 ? 6.644 -0.225 -11.068 1.00 92.38 105 ARG A O 1
ATOM 859 N N . CYS A 1 106 ? 5.003 1.318 -11.092 1.00 90.44 106 CYS A N 1
ATOM 860 C CA . CYS A 1 106 ? 4.712 1.287 -9.666 1.00 90.44 106 CYS A CA 1
ATOM 861 C C . CYS A 1 106 ? 4.163 -0.091 -9.278 1.00 90.44 106 CYS A C 1
ATOM 863 O O . CYS A 1 106 ? 3.203 -0.560 -9.889 1.00 90.44 106 CYS A O 1
ATOM 865 N N . ALA A 1 107 ? 4.720 -0.704 -8.233 1.00 90.38 107 ALA A N 1
ATOM 866 C CA . ALA A 1 107 ? 4.281 -2.012 -7.747 1.00 90.38 107 ALA A CA 1
ATOM 867 C C . ALA A 1 107 ? 2.829 -2.036 -7.226 1.00 90.38 107 ALA A C 1
ATOM 869 O O . ALA A 1 107 ? 2.225 -3.102 -7.157 1.00 90.38 107 ALA A O 1
ATOM 870 N N . GLU A 1 108 ? 2.260 -0.875 -6.881 1.00 86.19 108 GLU A N 1
ATOM 871 C CA . GLU A 1 108 ? 0.892 -0.768 -6.357 1.00 86.19 108 GLU A CA 1
ATOM 872 C C . GLU A 1 108 ? -0.124 -0.420 -7.457 1.00 86.19 108 GLU A C 1
ATOM 874 O O . GLU A 1 108 ? -1.048 -1.182 -7.723 1.00 86.19 108 GLU A O 1
ATOM 879 N N . CYS A 1 109 ? 0.038 0.738 -8.108 1.00 84.94 109 CYS A N 1
ATOM 880 C CA . CYS A 1 109 ? -0.949 1.270 -9.055 1.00 84.94 109 CYS A CA 1
ATOM 881 C C . CYS A 1 109 ? -0.624 0.987 -10.525 1.00 84.94 109 CYS A C 1
ATOM 883 O O . CYS A 1 109 ? -1.361 1.426 -11.404 1.00 84.94 109 CYS A O 1
ATOM 885 N N . LEU A 1 110 ? 0.498 0.314 -10.806 1.00 88.31 110 LEU A N 1
ATOM 886 C CA . LEU A 1 110 ? 0.978 -0.022 -12.152 1.00 88.31 110 LEU A CA 1
ATOM 887 C C . LEU A 1 110 ? 1.232 1.182 -13.076 1.00 88.31 110 LEU A C 1
ATOM 889 O O . LEU A 1 110 ? 1.540 0.993 -14.253 1.00 88.31 110 LEU A O 1
ATOM 893 N N . ALA A 1 111 ? 1.146 2.411 -12.557 1.00 88.31 111 ALA A N 1
ATOM 894 C CA . ALA A 1 111 ? 1.477 3.618 -13.297 1.00 88.31 111 ALA A CA 1
ATOM 895 C C . ALA A 1 111 ? 2.952 3.604 -13.710 1.00 88.31 111 ALA A C 1
ATOM 897 O O . ALA A 1 111 ? 3.809 3.155 -12.944 1.00 88.31 111 ALA A O 1
ATOM 898 N N . ASN A 1 112 ? 3.241 4.126 -14.900 1.00 91.19 112 ASN A N 1
ATOM 899 C CA . ASN A 1 112 ? 4.612 4.272 -15.373 1.00 91.19 112 ASN A CA 1
ATOM 900 C C . ASN A 1 112 ? 5.376 5.252 -14.469 1.00 91.19 112 ASN A C 1
ATOM 902 O O . ASN A 1 112 ? 4.872 6.335 -14.158 1.00 91.19 112 ASN A O 1
ATOM 906 N N . ILE A 1 113 ? 6.582 4.861 -14.073 1.00 92.19 113 ILE A N 1
ATOM 907 C CA . ILE A 1 113 ? 7.501 5.635 -13.238 1.00 92.19 113 ILE A CA 1
ATOM 908 C C . ILE A 1 113 ? 8.886 5.632 -13.884 1.00 92.19 113 ILE A C 1
ATOM 910 O O . ILE A 1 113 ? 9.330 4.618 -14.427 1.00 92.19 113 ILE A O 1
ATOM 914 N N . SER A 1 114 ? 9.572 6.765 -13.834 1.00 89.38 114 SER A N 1
ATOM 915 C CA . SER A 1 114 ? 10.901 6.937 -14.417 1.00 89.38 114 SER A CA 1
ATOM 916 C C . SER A 1 114 ? 11.691 7.963 -13.619 1.00 89.38 114 SER A C 1
ATOM 918 O O . SER A 1 114 ? 11.125 8.779 -12.896 1.00 89.38 114 SER A O 1
ATOM 920 N N . PHE A 1 115 ? 13.014 7.919 -13.743 1.00 84.19 115 PHE A N 1
ATOM 921 C CA . PHE A 1 115 ? 13.907 8.885 -13.101 1.00 84.19 115 PHE A CA 1
ATOM 922 C C . PHE A 1 115 ? 13.962 10.236 -13.843 1.00 84.19 115 PHE A C 1
ATOM 924 O O . PHE A 1 115 ? 14.900 11.001 -13.644 1.00 84.19 115 PHE A O 1
ATOM 931 N N . ASP A 1 116 ? 12.972 10.517 -14.694 1.00 82.94 116 ASP A N 1
ATOM 932 C CA . ASP A 1 116 ? 12.853 11.784 -15.413 1.00 82.94 116 ASP A CA 1
ATOM 933 C C . ASP A 1 116 ? 12.284 12.878 -14.486 1.00 82.94 116 ASP A C 1
ATOM 935 O O . ASP A 1 116 ? 11.694 12.589 -13.444 1.00 82.94 116 ASP A O 1
ATOM 939 N N . GLU A 1 117 ? 12.441 14.150 -14.862 1.00 64.19 117 GLU A N 1
ATOM 940 C CA . GLU A 1 117 ? 12.224 15.324 -13.991 1.00 64.19 117 GLU A CA 1
ATOM 941 C C . GLU A 1 117 ? 10.771 15.548 -13.497 1.00 64.19 117 GLU A C 1
ATOM 943 O O . GLU A 1 117 ? 10.526 16.435 -12.676 1.00 64.19 117 GLU A O 1
ATOM 948 N N . GLU A 1 118 ? 9.788 14.751 -13.936 1.00 69.50 118 GLU A N 1
ATOM 949 C CA . GLU A 1 118 ? 8.414 14.829 -13.423 1.00 69.50 118 GLU A CA 1
ATOM 950 C C . GLU A 1 118 ? 8.323 14.294 -11.982 1.00 69.50 118 GLU A C 1
ATOM 952 O O . GLU A 1 118 ? 8.244 13.090 -11.727 1.00 69.50 118 GLU A O 1
ATOM 957 N N . SER A 1 119 ? 8.260 15.225 -11.026 1.00 65.25 119 SER A N 1
ATOM 958 C CA . SER A 1 119 ? 8.303 14.985 -9.575 1.00 65.25 119 SER A CA 1
ATOM 959 C C . SER A 1 119 ? 7.318 13.932 -9.043 1.00 65.25 119 SER A C 1
ATOM 961 O O . SER A 1 119 ? 7.634 13.201 -8.101 1.00 65.25 119 SER A O 1
ATOM 963 N N . ASP A 1 120 ? 6.139 13.808 -9.655 1.00 68.75 120 ASP A N 1
ATOM 964 C CA . ASP A 1 120 ? 5.090 12.862 -9.254 1.00 68.75 120 ASP A CA 1
ATOM 965 C C . ASP A 1 120 ? 5.363 11.407 -9.676 1.00 68.75 120 ASP A C 1
ATOM 967 O O . ASP A 1 120 ? 4.738 10.477 -9.150 1.00 68.75 120 ASP A O 1
ATOM 971 N N . LYS A 1 121 ? 6.286 11.192 -10.619 1.00 76.44 121 LYS A N 1
ATOM 972 C CA . LYS A 1 121 ? 6.603 9.876 -11.194 1.00 76.44 121 LYS A CA 1
ATOM 973 C C . LYS A 1 121 ? 7.966 9.343 -10.772 1.00 76.44 121 LYS A C 1
ATOM 975 O O . LYS A 1 121 ? 8.298 8.223 -11.156 1.00 76.44 121 LYS A O 1
ATOM 980 N N . ILE A 1 122 ? 8.700 10.090 -9.944 1.00 88.25 122 ILE A N 1
ATOM 981 C CA . ILE A 1 122 ? 9.993 9.662 -9.410 1.00 88.25 122 ILE A CA 1
ATOM 982 C C . ILE A 1 122 ? 9.800 8.378 -8.574 1.00 88.25 122 ILE A C 1
ATOM 984 O O . ILE A 1 122 ? 9.050 8.397 -7.586 1.00 88.25 122 ILE A O 1
ATOM 988 N N . PRO A 1 123 ? 10.460 7.265 -8.950 1.00 90.69 123 PRO A N 1
ATOM 989 C CA . PRO A 1 123 ? 10.415 6.004 -8.226 1.00 90.69 123 PRO A CA 1
ATOM 990 C C . PRO A 1 123 ? 10.930 6.147 -6.793 1.00 90.69 123 PRO A C 1
ATOM 992 O O . PRO A 1 123 ? 11.983 6.729 -6.547 1.00 90.69 123 PRO A O 1
ATOM 995 N N . ARG A 1 124 ? 10.215 5.546 -5.844 1.00 90.88 124 ARG A N 1
ATOM 996 C CA . ARG A 1 124 ? 10.605 5.416 -4.437 1.00 90.88 124 ARG A CA 1
ATOM 997 C C . ARG A 1 124 ? 10.796 3.947 -4.111 1.00 90.88 124 ARG A C 1
ATOM 999 O O . ARG A 1 124 ? 9.868 3.164 -4.310 1.00 90.88 124 ARG A O 1
ATOM 1006 N N . LEU A 1 125 ? 11.982 3.589 -3.636 1.00 90.12 125 LEU A N 1
ATOM 1007 C CA . LEU A 1 125 ? 12.292 2.237 -3.187 1.00 90.12 125 LEU A CA 1
ATOM 1008 C C . LEU A 1 125 ? 11.714 2.010 -1.784 1.00 90.12 125 LEU A C 1
ATOM 1010 O O . LEU A 1 125 ? 11.834 2.874 -0.917 1.00 90.12 125 LEU A O 1
ATOM 1014 N N . CYS A 1 126 ? 11.070 0.865 -1.572 1.00 88.44 126 CYS A N 1
ATOM 1015 C CA . CYS A 1 126 ? 10.617 0.437 -0.253 1.00 88.44 126 CYS A CA 1
ATOM 1016 C C . CYS A 1 126 ? 11.646 -0.504 0.383 1.00 88.44 126 CYS A C 1
ATOM 1018 O O . CYS A 1 126 ? 11.878 -1.594 -0.139 1.00 88.44 126 CYS A O 1
ATOM 1020 N N . ASP A 1 127 ? 12.181 -0.133 1.547 1.00 86.31 127 ASP A N 1
ATOM 1021 C CA . ASP A 1 127 ? 13.194 -0.921 2.268 1.00 86.31 127 ASP A CA 1
ATOM 1022 C C . ASP A 1 127 ? 12.703 -2.321 2.673 1.00 86.31 127 ASP A C 1
ATOM 1024 O O . ASP A 1 127 ? 13.494 -3.247 2.810 1.00 86.31 127 ASP A O 1
ATOM 1028 N N . TYR A 1 128 ? 11.393 -2.502 2.852 1.00 83.94 128 TYR A N 1
ATOM 1029 C CA . TYR A 1 128 ? 10.813 -3.764 3.328 1.00 83.94 128 TYR A CA 1
ATOM 1030 C C . TYR A 1 128 ? 10.394 -4.723 2.216 1.00 83.94 128 TYR A C 1
ATOM 1032 O O . TYR A 1 128 ? 10.181 -5.900 2.492 1.00 83.94 128 TYR A O 1
ATOM 1040 N N . THR A 1 129 ? 10.215 -4.238 0.984 1.00 85.19 129 THR A N 1
ATOM 1041 C CA . THR A 1 129 ? 9.797 -5.081 -0.151 1.00 85.19 129 THR A CA 1
ATOM 1042 C C . THR A 1 129 ? 10.831 -5.131 -1.269 1.00 85.19 129 THR A C 1
ATOM 1044 O O . THR A 1 129 ? 10.765 -6.027 -2.107 1.00 85.19 129 THR A O 1
ATOM 1047 N N . GLY A 1 130 ? 11.768 -4.177 -1.318 1.00 89.06 130 GLY A N 1
ATOM 1048 C CA . GLY A 1 130 ? 12.728 -4.022 -2.413 1.00 89.06 130 GLY A CA 1
ATOM 1049 C C . GLY A 1 130 ? 12.086 -3.584 -3.738 1.00 89.06 130 GLY A C 1
ATOM 1050 O O . GLY A 1 130 ? 12.744 -3.617 -4.776 1.00 89.06 130 GLY A O 1
ATOM 1051 N N . LEU A 1 131 ? 10.803 -3.201 -3.726 1.00 91.12 131 LEU A N 1
ATOM 1052 C CA . LEU A 1 131 ? 10.024 -2.790 -4.898 1.00 91.12 131 LEU A CA 1
ATOM 1053 C C . LEU A 1 131 ? 9.956 -1.260 -5.017 1.00 91.12 131 LEU A C 1
ATOM 1055 O O . LEU A 1 131 ? 10.035 -0.546 -4.014 1.00 91.12 131 LEU A O 1
ATOM 1059 N N . PHE A 1 132 ? 9.758 -0.754 -6.240 1.00 91.94 132 PHE A N 1
ATOM 1060 C CA . PHE A 1 132 ? 9.555 0.682 -6.484 1.00 91.94 132 PHE A CA 1
ATOM 1061 C C . PHE A 1 132 ? 8.085 1.078 -6.595 1.00 91.94 132 PHE A C 1
ATOM 1063 O O . PHE A 1 132 ? 7.279 0.418 -7.256 1.00 91.94 132 PHE A O 1
ATOM 1070 N N . TYR A 1 133 ? 7.780 2.245 -6.039 1.00 90.88 133 TYR A N 1
ATOM 1071 C CA . TYR A 1 133 ? 6.454 2.846 -5.980 1.00 90.88 133 TYR A CA 1
ATOM 1072 C C . TYR A 1 133 ? 6.502 4.315 -6.421 1.00 90.88 133 TYR A C 1
ATOM 1074 O O . TYR A 1 133 ? 7.542 4.961 -6.327 1.00 90.88 133 TYR A O 1
ATOM 1082 N N . CYS A 1 134 ? 5.383 4.878 -6.880 1.00 90.12 134 CYS A N 1
ATOM 1083 C CA . CYS A 1 134 ? 5.287 6.322 -7.126 1.00 90.12 134 CYS A CA 1
ATOM 1084 C C . CYS A 1 134 ? 5.101 7.112 -5.817 1.00 90.12 134 CYS A C 1
ATOM 1086 O O . CYS A 1 134 ? 4.745 6.549 -4.777 1.00 90.12 134 CYS A O 1
ATOM 1088 N N . SER A 1 135 ? 5.255 8.439 -5.881 1.00 87.25 135 SER A N 1
ATOM 1089 C CA . SER A 1 135 ? 5.087 9.345 -4.730 1.00 87.25 135 SER A CA 1
ATOM 1090 C C . SER A 1 135 ? 3.701 9.291 -4.080 1.00 87.25 135 SER A C 1
ATOM 1092 O O . SER A 1 135 ? 3.561 9.582 -2.893 1.00 87.25 135 SER A O 1
ATOM 1094 N N . ARG A 1 136 ? 2.679 8.884 -4.841 1.00 83.38 136 ARG A N 1
ATOM 1095 C CA . ARG A 1 136 ? 1.299 8.744 -4.358 1.00 83.38 136 ARG A CA 1
ATOM 1096 C C . ARG A 1 136 ? 1.070 7.446 -3.585 1.00 83.38 136 ARG A C 1
ATOM 1098 O O . ARG A 1 136 ? 0.227 7.431 -2.695 1.00 83.38 136 ARG A O 1
ATOM 1105 N N . CYS A 1 137 ? 1.810 6.385 -3.914 1.00 84.06 137 CYS A N 1
ATOM 1106 C CA . CYS A 1 137 ? 1.651 5.055 -3.316 1.00 84.06 137 CYS A CA 1
ATOM 1107 C C . CYS A 1 137 ? 2.644 4.778 -2.179 1.00 84.06 137 CYS A C 1
ATOM 1109 O O . CYS A 1 137 ? 2.362 3.936 -1.333 1.00 84.06 137 CYS A O 1
ATOM 1111 N N . HIS A 1 138 ? 3.784 5.474 -2.141 1.00 87.19 138 HIS A N 1
ATOM 1112 C CA . HIS A 1 138 ? 4.785 5.327 -1.086 1.00 87.19 138 HIS A CA 1
ATOM 1113 C C . HIS A 1 138 ? 5.227 6.692 -0.558 1.00 87.19 138 HIS A C 1
ATOM 1115 O O . HIS A 1 138 ? 5.885 7.467 -1.251 1.00 87.19 138 HIS A O 1
ATOM 1121 N N . TRP A 1 139 ? 4.881 6.989 0.695 1.00 82.62 139 TRP A N 1
ATOM 1122 C CA . TRP A 1 139 ? 5.076 8.316 1.292 1.00 82.62 139 TRP A CA 1
ATOM 1123 C C . TRP A 1 139 ? 6.447 8.523 1.967 1.00 82.62 139 TRP A C 1
ATOM 1125 O O . TRP A 1 139 ? 6.672 9.578 2.550 1.00 82.62 139 TRP A O 1
ATOM 1135 N N . ASN A 1 140 ? 7.379 7.565 1.846 1.00 71.50 140 ASN A N 1
ATOM 1136 C CA . ASN A 1 140 ? 8.720 7.582 2.468 1.00 71.50 140 ASN A CA 1
ATOM 1137 C C . ASN A 1 140 ? 8.724 7.805 3.993 1.00 71.50 140 ASN A C 1
ATOM 1139 O O . ASN A 1 140 ? 9.607 8.488 4.496 1.00 71.50 140 ASN A O 1
ATOM 1143 N N . GLY A 1 141 ? 7.765 7.229 4.726 1.00 58.28 141 GLY A N 1
ATOM 1144 C CA . GLY A 1 141 ? 7.745 7.303 6.191 1.00 58.28 141 GLY A CA 1
ATOM 1145 C C . GLY A 1 141 ? 7.751 8.744 6.712 1.00 58.28 141 GLY A C 1
ATOM 1146 O O . GLY A 1 141 ? 8.751 9.203 7.257 1.00 58.28 141 GLY A O 1
ATOM 1147 N N . LYS A 1 142 ? 6.639 9.458 6.523 1.00 41.62 142 LYS A N 1
ATOM 1148 C CA . LYS A 1 142 ? 6.299 10.608 7.369 1.00 41.62 142 LYS A CA 1
ATOM 1149 C C . LYS A 1 142 ? 5.355 10.165 8.472 1.00 41.62 142 LYS A C 1
ATOM 1151 O O . LYS A 1 142 ? 4.490 9.314 8.163 1.00 41.62 142 LYS A O 1
#

Sequence (142 aa):
MEKRRSQVLAKLVELKLELETHRESLIIGDDTGNIKRIKYHEFVMQSARGTNVYCEVCLICGFRVHDKCIDQVQRQCVSTQIYKTDFSLSLQICPENSLRNQNFRCAECLANISFDEESDKIPRLCDYTGLFYCSRCHWNGK